Protein AF-A0A0E9VCS9-F1 (afdb_monomer)

Secondary structure (DSSP, 8-state):
-HHHHHHHHHTTTTT-TTGGGG-SS--GGGTPPTTHHHHHHHHHHHHHHHHHT-HHHHHHTT--SSSTT---------

Sequence (78 aa):
MSWIADTYANTIAHSDINAHACVTGKPISQGGIHGRISATGRGVFHGIENFINEASYMSQLGLTPGFADKTFVIQGFR

Structure (mmCIF, N/CA/C/O backbone):
data_AF-A0A0E9VCS9-F1
#
_entry.id   AF-A0A0E9VCS9-F1
#
loop_
_atom_site.group_PDB
_atom_site.id
_atom_site.type_symbol
_atom_site.label_atom_id
_atom_site.label_alt_id
_atom_site.label_comp_id
_atom_site.label_asym_id
_atom_site.label_entity_id
_atom_site.label_seq_id
_atom_site.pdbx_PDB_ins_code
_atom_site.Cartn_x
_atom_site.Cartn_y
_atom_site.Cartn_z
_atom_site.occupancy
_atom_site.B_iso_or_equiv
_atom_site.auth_seq_id
_atom_site.auth_comp_id
_atom_site.auth_asym_id
_atom_site.auth_atom_id
_atom_site.pdbx_PDB_model_num
ATOM 1 N N . MET A 1 1 ? 1.322 -2.144 -13.950 1.00 94.06 1 MET A N 1
ATOM 2 C CA . MET A 1 1 ? 2.774 -1.863 -13.831 1.00 94.06 1 MET A CA 1
ATOM 3 C C . MET A 1 1 ? 3.614 -2.618 -14.852 1.00 94.06 1 MET A C 1
ATOM 5 O O . MET A 1 1 ? 4.608 -2.064 -15.291 1.00 94.06 1 MET A O 1
ATOM 9 N N . SER A 1 2 ? 3.199 -3.821 -15.272 1.00 96.75 2 SER A N 1
ATOM 10 C CA . SER A 1 2 ? 3.857 -4.598 -16.335 1.00 96.75 2 SER A CA 1
ATOM 11 C C . SER A 1 2 ? 4.183 -3.787 -17.599 1.00 96.75 2 SER A C 1
ATOM 13 O O . SER A 1 2 ? 5.349 -3.647 -17.947 1.00 96.75 2 SER A O 1
ATOM 15 N N . TRP A 1 3 ? 3.175 -3.160 -18.213 1.00 97.62 3 TRP A N 1
ATOM 16 C CA . TRP A 1 3 ? 3.356 -2.392 -19.451 1.00 97.62 3 TRP A CA 1
ATOM 17 C C . TRP A 1 3 ? 4.314 -1.210 -19.328 1.00 97.62 3 TRP A C 1
ATOM 19 O O . TRP A 1 3 ? 5.015 -0.898 -20.282 1.00 97.62 3 TRP A O 1
ATOM 29 N N . ILE A 1 4 ? 4.371 -0.569 -18.158 1.00 97.75 4 ILE A N 1
ATOM 30 C CA . ILE A 1 4 ? 5.289 0.552 -17.920 1.00 97.75 4 ILE A CA 1
ATOM 31 C C . ILE A 1 4 ? 6.733 0.044 -17.955 1.00 97.75 4 ILE A C 1
ATOM 33 O O . ILE A 1 4 ? 7.567 0.620 -18.648 1.00 97.75 4 ILE A O 1
ATOM 37 N N . ALA A 1 5 ? 7.009 -1.057 -17.246 1.00 97.44 5 ALA A N 1
ATOM 38 C CA . ALA A 1 5 ? 8.335 -1.665 -17.217 1.00 97.44 5 ALA A CA 1
ATOM 39 C C . ALA A 1 5 ? 8.762 -2.160 -18.605 1.00 97.44 5 ALA A C 1
ATOM 41 O O . ALA A 1 5 ? 9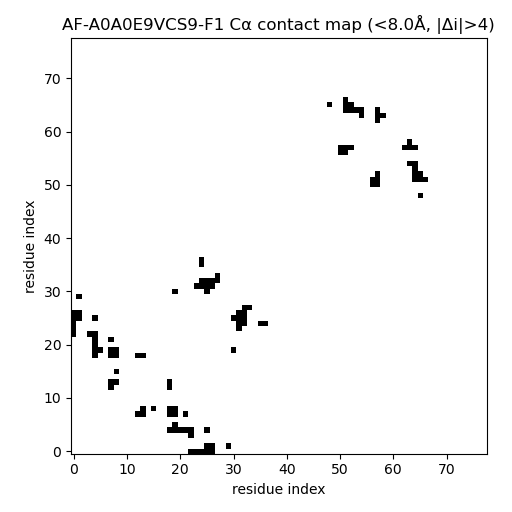.888 -1.911 -19.019 1.00 97.44 5 ALA A O 1
ATOM 42 N N . ASP A 1 6 ? 7.851 -2.828 -19.315 1.00 97.56 6 ASP A N 1
ATOM 43 C CA . ASP A 1 6 ? 8.102 -3.380 -20.645 1.00 97.56 6 ASP A CA 1
ATOM 44 C C . ASP A 1 6 ? 8.360 -2.282 -21.686 1.00 97.56 6 ASP A C 1
ATOM 46 O O . ASP A 1 6 ? 9.369 -2.309 -22.384 1.00 97.56 6 ASP A O 1
ATOM 50 N N . THR A 1 7 ? 7.512 -1.250 -21.732 1.00 98.12 7 THR A N 1
ATOM 51 C CA . THR A 1 7 ? 7.680 -0.139 -22.682 1.00 98.12 7 THR A CA 1
ATOM 52 C C . THR A 1 7 ? 8.993 0.597 -22.435 1.00 98.12 7 THR A C 1
ATOM 54 O O . THR A 1 7 ? 9.723 0.883 -23.380 1.00 98.12 7 THR A O 1
ATOM 57 N N . TYR A 1 8 ? 9.322 0.892 -21.174 1.00 97.62 8 TYR A N 1
ATOM 58 C CA . TYR A 1 8 ? 10.547 1.611 -20.826 1.00 97.62 8 TYR A CA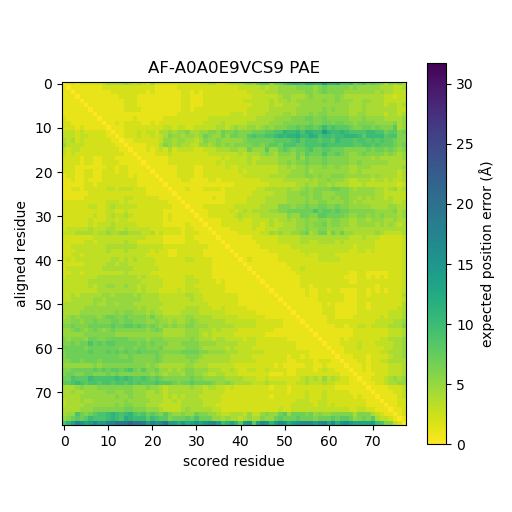 1
ATOM 59 C C . TYR A 1 8 ? 11.807 0.813 -21.180 1.00 97.62 8 TYR A C 1
ATOM 61 O O . TYR A 1 8 ? 12.714 1.352 -21.819 1.00 97.62 8 TYR A O 1
ATOM 69 N N . ALA A 1 9 ? 11.834 -0.473 -20.815 1.00 97.50 9 ALA A N 1
ATOM 70 C CA . ALA A 1 9 ? 12.969 -1.349 -21.074 1.00 97.50 9 ALA A CA 1
ATOM 71 C C . ALA A 1 9 ? 13.186 -1.608 -22.568 1.00 97.50 9 ALA A C 1
ATOM 73 O O . ALA A 1 9 ? 14.326 -1.679 -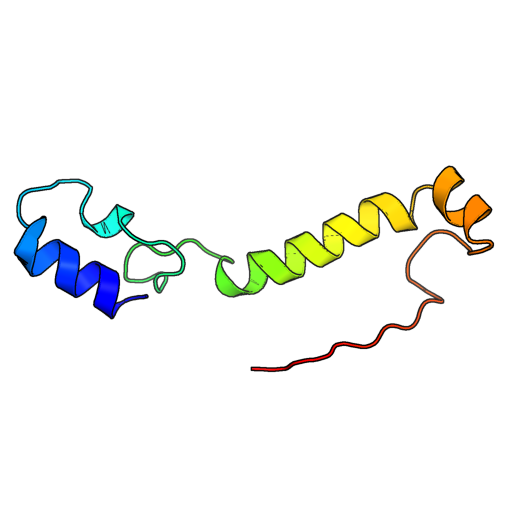22.999 1.00 97.50 9 ALA A O 1
ATOM 74 N N . ASN A 1 10 ? 12.129 -1.683 -23.379 1.00 97.25 10 ASN A N 1
ATOM 75 C CA . ASN A 1 10 ? 12.266 -1.957 -24.814 1.00 97.25 10 ASN A CA 1
ATOM 76 C C . ASN A 1 10 ? 12.471 -0.707 -25.686 1.00 97.25 10 ASN A C 1
ATOM 78 O O . ASN A 1 10 ? 12.648 -0.836 -26.895 1.00 97.25 10 ASN A O 1
ATOM 82 N N . THR A 1 11 ? 12.428 0.501 -25.117 1.00 96.94 11 THR A N 1
ATOM 83 C CA . THR A 1 11 ? 12.567 1.749 -25.887 1.00 96.94 11 THR A CA 1
ATOM 84 C C . THR A 1 11 ? 13.752 2.580 -25.401 1.00 96.94 11 THR A C 1
ATOM 86 O O . THR A 1 11 ? 14.874 2.433 -25.885 1.00 96.94 11 THR A O 1
ATOM 89 N N . ILE A 1 12 ? 13.510 3.456 -24.428 1.00 96.62 12 ILE A N 1
ATOM 90 C CA . ILE A 1 12 ? 14.459 4.464 -23.953 1.00 96.62 12 ILE A CA 1
ATOM 91 C C . ILE A 1 12 ? 15.644 3.801 -23.248 1.00 96.62 12 ILE A C 1
ATOM 93 O O . ILE A 1 12 ? 16.782 4.212 -23.451 1.00 96.62 12 ILE A O 1
ATOM 97 N N . ALA A 1 13 ? 15.386 2.766 -22.447 1.00 94.69 13 ALA A N 1
ATOM 98 C CA . ALA A 1 13 ? 16.373 2.157 -21.562 1.00 94.69 13 ALA A CA 1
ATOM 99 C C . ALA A 1 13 ? 16.843 0.770 -22.033 1.00 94.69 13 ALA A C 1
ATOM 101 O O . ALA A 1 13 ? 17.235 -0.055 -21.215 1.00 94.69 13 ALA A O 1
ATOM 102 N N . HIS A 1 14 ? 16.829 0.506 -23.344 1.00 94.81 14 HIS A N 1
ATOM 103 C CA . HIS A 1 14 ? 17.182 -0.806 -23.912 1.00 94.81 14 HIS A CA 1
ATOM 104 C C . HIS A 1 14 ? 18.609 -1.277 -23.602 1.00 94.81 14 HIS A C 1
ATOM 106 O O . HIS A 1 14 ? 18.881 -2.474 -23.634 1.00 94.81 14 HIS A O 1
ATOM 112 N N . SER A 1 15 ? 19.521 -0.355 -23.291 1.00 97.31 15 SER A N 1
ATOM 113 C CA . SER A 1 15 ? 20.899 -0.655 -22.891 1.00 97.31 15 SER A CA 1
ATOM 114 C C . SER A 1 15 ? 21.148 -0.524 -21.383 1.00 97.31 15 SER A C 1
ATOM 116 O O . SER A 1 15 ? 22.282 -0.702 -20.941 1.00 97.31 15 SER A O 1
ATOM 118 N N . ASP A 1 16 ? 20.136 -0.169 -20.588 1.00 97.06 16 ASP A N 1
ATOM 119 C CA . ASP A 1 16 ? 20.275 -0.004 -19.141 1.00 97.06 16 ASP A CA 1
ATOM 120 C C . ASP A 1 16 ? 20.089 -1.349 -18.428 1.00 97.06 16 ASP A C 1
ATOM 122 O O . ASP A 1 16 ? 19.025 -1.969 -18.480 1.00 97.06 16 ASP A O 1
ATOM 126 N N . ILE A 1 17 ? 21.117 -1.780 -17.695 1.00 97.19 17 ILE A N 1
ATOM 127 C CA . ILE A 1 17 ? 21.087 -3.003 -16.882 1.00 97.19 17 ILE A CA 1
ATOM 128 C C . ILE A 1 17 ? 19.967 -2.987 -15.827 1.00 97.19 17 ILE A C 1
ATOM 130 O O . ILE A 1 17 ? 19.450 -4.037 -15.447 1.00 97.19 17 ILE A O 1
ATOM 134 N N . ASN A 1 18 ? 19.560 -1.800 -15.374 1.00 97.56 18 ASN A N 1
ATOM 135 C CA . ASN A 1 18 ? 18.533 -1.605 -14.360 1.00 97.56 18 ASN A CA 1
ATOM 136 C C . ASN A 1 18 ? 17.185 -1.173 -14.951 1.00 97.56 18 ASN A C 1
ATOM 138 O O . ASN A 1 18 ? 16.315 -0.745 -14.193 1.00 97.56 18 ASN A O 1
ATOM 142 N N . ALA A 1 19 ? 16.959 -1.306 -16.264 1.00 96.88 19 ALA A N 1
ATOM 143 C CA . ALA A 1 19 ? 15.751 -0.803 -16.922 1.00 96.88 19 ALA A CA 1
ATOM 144 C C . ALA A 1 19 ? 14.441 -1.242 -16.237 1.00 96.88 19 ALA A C 1
ATOM 146 O O . ALA A 1 19 ? 13.523 -0.445 -16.047 1.00 96.88 19 ALA A O 1
ATOM 147 N N . HIS A 1 20 ? 14.356 -2.493 -15.771 1.00 96.25 20 HIS A N 1
ATOM 148 C CA . HIS A 1 20 ? 13.169 -3.002 -15.074 1.00 96.25 20 HIS A CA 1
ATOM 149 C C . HIS A 1 20 ? 12.974 -2.447 -13.649 1.00 96.25 20 HIS A C 1
ATOM 151 O O . HIS A 1 20 ? 11.903 -2.635 -13.064 1.00 96.25 20 HIS A O 1
ATOM 157 N N . ALA A 1 21 ? 13.958 -1.758 -13.068 1.00 97.31 21 ALA A N 1
ATOM 158 C CA . ALA A 1 21 ? 13.844 -1.085 -11.774 1.00 97.31 21 ALA A CA 1
ATOM 159 C C . ALA A 1 21 ? 13.118 0.273 -11.857 1.00 97.31 21 ALA A C 1
ATOM 161 O O . ALA A 1 21 ? 12.827 0.861 -10.818 1.00 97.31 21 ALA A O 1
ATOM 162 N N . CYS A 1 22 ? 12.745 0.736 -13.056 1.00 96.94 22 CYS A N 1
ATOM 163 C CA . CYS A 1 22 ? 12.058 2.016 -13.269 1.00 96.94 22 CYS A CA 1
ATOM 164 C C . CYS A 1 22 ? 10.689 2.132 -12.570 1.00 96.94 22 CYS A C 1
ATOM 166 O O . CYS A 1 22 ? 10.201 3.236 -12.337 1.00 96.94 22 CYS A O 1
ATOM 168 N N . VAL A 1 23 ? 10.051 1.003 -12.233 1.00 97.69 23 VAL A N 1
ATOM 169 C CA . VAL A 1 23 ? 8.723 0.969 -11.604 1.00 97.69 23 VAL A CA 1
ATOM 170 C C . VAL A 1 23 ? 8.579 -0.196 -10.617 1.00 97.69 23 VAL A C 1
ATOM 172 O O . VAL A 1 23 ? 9.086 -1.300 -10.833 1.00 97.69 23 VAL A O 1
ATOM 175 N N . THR A 1 24 ? 7.845 0.019 -9.520 1.00 97.75 24 THR A N 1
ATOM 176 C CA . THR A 1 24 ? 7.505 -1.020 -8.526 1.00 97.75 24 THR A CA 1
ATOM 177 C C . THR A 1 24 ? 6.049 -1.480 -8.666 1.00 97.75 24 THR A C 1
ATOM 179 O O . THR A 1 24 ? 5.295 -0.955 -9.477 1.00 97.75 24 THR A O 1
ATOM 182 N N . GLY A 1 25 ? 5.638 -2.521 -7.932 1.00 96.56 25 GLY A N 1
ATOM 183 C CA . GLY A 1 25 ? 4.288 -3.092 -8.085 1.00 96.56 25 GLY A CA 1
ATOM 184 C C . GLY A 1 25 ? 4.101 -3.908 -9.370 1.00 96.56 25 GLY A C 1
ATOM 185 O O . GLY A 1 25 ? 2.975 -4.113 -9.820 1.00 96.56 25 GLY A O 1
ATOM 186 N N . LYS A 1 26 ? 5.204 -4.355 -9.981 1.00 98.19 26 LYS A N 1
ATOM 187 C CA . LYS A 1 26 ? 5.203 -5.296 -11.107 1.00 98.19 26 LYS A CA 1
ATOM 188 C C . LYS A 1 26 ? 4.666 -6.670 -10.667 1.00 98.19 26 LYS A C 1
ATOM 190 O O . LYS A 1 26 ? 4.774 -6.999 -9.482 1.00 98.19 26 LYS A O 1
ATOM 195 N N . PRO A 1 27 ? 4.124 -7.486 -11.589 1.00 96.94 27 PRO A N 1
ATOM 196 C CA . PRO A 1 27 ? 3.906 -8.908 -11.333 1.00 96.94 27 PRO A CA 1
ATOM 197 C C . PRO A 1 27 ? 5.201 -9.592 -10.881 1.00 96.94 27 PRO A C 1
ATOM 199 O O . PRO A 1 27 ? 6.285 -9.200 -11.314 1.00 96.94 27 PRO A O 1
ATOM 202 N N . ILE A 1 28 ? 5.097 -10.630 -10.047 1.00 96.81 28 ILE A N 1
ATOM 203 C CA . ILE A 1 28 ? 6.266 -11.379 -9.544 1.00 96.81 28 ILE A CA 1
ATOM 204 C C . ILE A 1 28 ? 7.116 -11.906 -10.710 1.00 96.81 28 ILE A C 1
ATOM 206 O O . ILE A 1 28 ? 8.332 -11.744 -10.706 1.00 96.81 28 ILE A O 1
ATOM 210 N N . SER A 1 29 ? 6.471 -12.429 -11.758 1.00 96.38 29 SER A N 1
ATOM 211 C CA . SER A 1 29 ? 7.131 -12.925 -12.974 1.00 96.38 29 SER A CA 1
ATOM 212 C C . SER A 1 29 ? 7.926 -11.869 -13.754 1.00 96.38 29 SER A C 1
ATOM 214 O O . SER A 1 29 ? 8.694 -12.229 -14.636 1.00 96.38 29 SER A O 1
ATOM 216 N N . GLN A 1 30 ? 7.768 -10.579 -13.444 1.00 94.44 30 GLN A N 1
ATOM 217 C CA . GLN A 1 30 ? 8.445 -9.462 -14.112 1.00 94.44 30 GLN A CA 1
ATOM 218 C C . GLN A 1 30 ? 9.318 -8.643 -13.147 1.00 94.44 30 GLN A C 1
ATOM 220 O O . GLN A 1 30 ? 9.427 -7.423 -13.266 1.00 94.44 30 GLN A O 1
ATOM 225 N N . GLY A 1 31 ? 9.897 -9.286 -12.130 1.00 94.75 31 GLY A N 1
ATOM 226 C CA . GLY A 1 31 ? 10.741 -8.614 -11.134 1.00 94.75 31 GLY A CA 1
ATOM 227 C C . GLY A 1 31 ? 9.946 -7.835 -10.080 1.00 94.75 31 GLY A C 1
ATOM 228 O O . GLY A 1 31 ? 10.435 -6.855 -9.514 1.00 94.75 31 GLY A O 1
ATOM 229 N N . GLY A 1 32 ? 8.685 -8.208 -9.856 1.00 96.31 32 GLY A N 1
ATOM 230 C CA . GLY A 1 32 ? 7.907 -7.776 -8.700 1.00 96.31 32 GLY A CA 1
ATOM 231 C C . GLY A 1 32 ? 8.328 -8.509 -7.427 1.00 96.31 32 GLY A C 1
ATOM 232 O O . GLY A 1 32 ? 8.760 -9.656 -7.476 1.00 96.31 32 GLY A O 1
ATOM 233 N N . ILE A 1 33 ? 8.161 -7.862 -6.274 1.00 97.38 33 ILE A N 1
ATOM 234 C CA . ILE A 1 33 ? 8.465 -8.462 -4.970 1.00 97.38 33 ILE A CA 1
ATOM 235 C C . ILE A 1 33 ? 7.211 -9.067 -4.330 1.00 97.38 33 ILE A C 1
ATOM 237 O O . ILE A 1 33 ? 6.102 -8.532 -4.465 1.00 97.38 33 ILE A O 1
ATOM 241 N N . HIS A 1 34 ? 7.389 -10.182 -3.617 1.00 96.38 34 HIS A N 1
ATOM 242 C CA . HIS A 1 34 ? 6.313 -10.842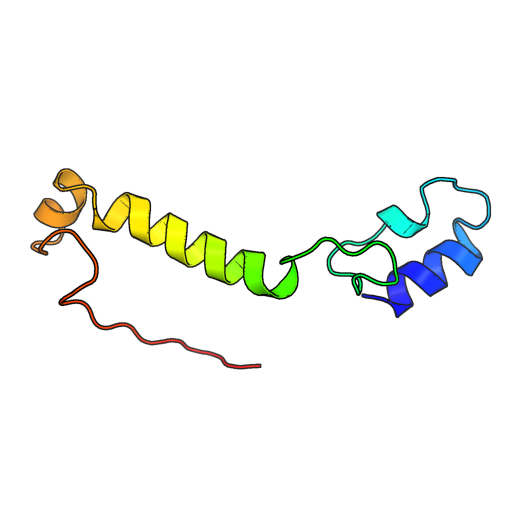 -2.884 1.00 96.38 34 HIS A CA 1
ATOM 243 C C . HIS A 1 34 ? 5.618 -9.876 -1.914 1.00 96.38 34 HIS A C 1
ATOM 245 O O . HIS A 1 34 ? 6.242 -9.023 -1.286 1.00 96.38 34 HIS A O 1
ATOM 251 N N . GLY A 1 35 ? 4.295 -10.003 -1.798 1.00 95.62 35 GLY A N 1
ATOM 252 C CA . GLY A 1 35 ? 3.507 -9.229 -0.843 1.00 95.62 35 GLY A CA 1
ATOM 253 C C . GLY A 1 35 ? 3.325 -7.750 -1.190 1.00 95.62 35 GLY A C 1
ATOM 254 O O . GLY A 1 35 ? 2.639 -7.066 -0.436 1.00 95.62 35 GLY A O 1
ATOM 255 N N . ARG A 1 36 ? 3.856 -7.239 -2.316 1.00 97.00 36 ARG A N 1
ATOM 256 C CA . ARG A 1 36 ? 3.751 -5.810 -2.674 1.00 97.00 36 ARG A CA 1
ATOM 257 C C . ARG A 1 36 ? 2.312 -5.312 -2.812 1.00 97.00 36 ARG A C 1
ATOM 259 O O . ARG A 1 36 ? 2.055 -4.165 -2.452 1.00 97.00 36 ARG A O 1
ATOM 266 N N . ILE A 1 37 ? 1.404 -6.157 -3.308 1.00 95.38 37 ILE A N 1
ATOM 267 C CA . ILE A 1 37 ? -0.027 -5.837 -3.456 1.00 95.38 37 ILE A CA 1
ATOM 268 C C . ILE A 1 37 ? -0.654 -5.567 -2.081 1.00 95.38 37 ILE A C 1
ATOM 270 O O . ILE A 1 37 ? -1.286 -4.539 -1.879 1.00 95.38 37 ILE A O 1
ATOM 274 N N . SER A 1 38 ? -0.413 -6.448 -1.107 1.00 96.56 38 SER A N 1
ATOM 275 C CA . SER A 1 38 ? -0.955 -6.326 0.252 1.00 96.56 38 SER A CA 1
ATOM 276 C C . SER A 1 38 ? -0.087 -5.493 1.201 1.00 96.56 38 SER A C 1
ATOM 278 O O . SER A 1 38 ? -0.497 -5.243 2.330 1.00 96.56 38 SER A O 1
ATOM 280 N N . ALA A 1 39 ? 1.094 -5.037 0.768 1.00 97.38 39 ALA A N 1
ATOM 281 C CA . ALA A 1 39 ? 2.061 -4.333 1.610 1.00 97.38 39 ALA A CA 1
ATOM 282 C C . ALA A 1 39 ? 1.480 -3.067 2.249 1.00 97.38 39 ALA A C 1
ATOM 284 O O . ALA A 1 39 ? 1.686 -2.843 3.436 1.00 97.38 39 ALA A O 1
ATOM 285 N N . THR A 1 40 ? 0.716 -2.275 1.492 1.00 97.31 40 THR A N 1
ATOM 286 C CA . THR A 1 40 ? 0.101 -1.049 2.019 1.00 97.31 40 THR A CA 1
ATOM 287 C C . THR A 1 40 ? -0.918 -1.364 3.114 1.00 97.31 40 THR A C 1
ATOM 289 O O . THR A 1 40 ? -0.846 -0.774 4.185 1.00 97.31 40 THR A O 1
ATOM 292 N N . GLY A 1 41 ? -1.809 -2.341 2.899 1.00 97.56 41 GLY A N 1
ATOM 293 C CA . GLY A 1 41 ? -2.776 -2.764 3.920 1.00 97.56 41 GLY A CA 1
ATOM 294 C C . GLY A 1 41 ? -2.106 -3.344 5.169 1.00 97.56 41 GLY A C 1
ATOM 295 O O . GLY A 1 41 ? -2.494 -3.020 6.286 1.00 97.56 41 GLY A O 1
ATOM 296 N N . ARG A 1 42 ? -1.035 -4.130 4.993 1.00 97.88 42 ARG A N 1
ATOM 297 C CA . ARG A 1 42 ? -0.220 -4.639 6.109 1.00 97.88 42 ARG A CA 1
ATOM 298 C C . ARG A 1 42 ? 0.447 -3.512 6.899 1.00 97.88 42 ARG A C 1
ATOM 300 O O . ARG A 1 42 ? 0.478 -3.559 8.121 1.00 97.88 42 ARG A O 1
ATOM 307 N N . GLY A 1 43 ? 0.954 -2.492 6.208 1.00 98.38 43 GLY A N 1
ATOM 308 C CA . GLY A 1 43 ? 1.531 -1.305 6.836 1.00 98.38 43 GLY A CA 1
ATOM 309 C C . GLY A 1 43 ? 0.502 -0.504 7.633 1.00 98.38 43 GLY A C 1
ATOM 310 O O . GLY A 1 43 ? 0.802 -0.089 8.745 1.00 98.38 43 GLY A O 1
ATOM 311 N N . VAL A 1 44 ? -0.722 -0.346 7.112 1.00 98.31 44 VAL A N 1
ATOM 312 C CA . VAL A 1 44 ? -1.836 0.273 7.855 1.00 98.31 44 VAL A CA 1
ATOM 313 C C . VAL A 1 44 ? -2.141 -0.518 9.125 1.00 98.31 44 VAL A C 1
ATOM 315 O O . VAL A 1 44 ? -2.238 0.079 10.193 1.00 98.31 44 VAL A O 1
ATOM 318 N N . PHE A 1 45 ? -2.228 -1.848 9.031 1.00 98.19 45 PHE A N 1
ATOM 319 C CA . PHE A 1 45 ? -2.432 -2.708 10.196 1.00 98.19 45 PHE A CA 1
ATOM 320 C C . PHE A 1 45 ? -1.346 -2.500 11.259 1.00 98.19 45 PHE A C 1
ATOM 322 O O . PHE A 1 45 ? -1.684 -2.174 12.391 1.00 98.19 45 PHE A O 1
ATOM 329 N N . HIS A 1 46 ? -0.063 -2.602 10.896 1.00 98.38 46 HIS A N 1
ATOM 330 C CA . HIS A 1 46 ? 1.033 -2.407 11.853 1.00 98.38 46 HIS A CA 1
ATOM 331 C C . HIS A 1 46 ? 1.098 -0.979 12.403 1.00 98.38 46 HIS A C 1
ATOM 333 O O . HIS A 1 46 ? 1.420 -0.771 13.569 1.00 98.38 46 HIS A O 1
ATOM 339 N N . GLY A 1 47 ? 0.771 0.018 11.579 1.00 98.38 47 GLY A N 1
ATOM 340 C CA . GLY A 1 47 ? 0.649 1.400 12.026 1.00 98.38 47 GLY A CA 1
ATOM 341 C C . GLY A 1 47 ? -0.381 1.523 13.144 1.00 98.38 47 GLY A C 1
ATOM 342 O O . GLY A 1 47 ? -0.067 2.055 14.201 1.00 98.38 47 GLY A O 1
ATOM 343 N N . ILE A 1 48 ? -1.580 0.971 12.948 1.00 98.31 48 ILE A N 1
ATOM 344 C CA . ILE A 1 48 ? -2.624 0.972 13.977 1.00 98.31 48 ILE A CA 1
ATOM 345 C C . ILE A 1 48 ? -2.191 0.134 15.183 1.00 98.31 48 ILE A C 1
ATOM 347 O O . ILE A 1 48 ? -2.330 0.601 16.304 1.00 98.31 48 ILE A O 1
ATOM 351 N N . GLU A 1 49 ? -1.627 -1.056 14.972 1.00 98.19 49 GLU A N 1
ATOM 352 C CA . GLU A 1 49 ? -1.167 -1.971 16.025 1.00 98.19 49 GLU A CA 1
ATOM 353 C C . GLU A 1 49 ? -0.200 -1.299 17.007 1.00 98.19 49 GLU A C 1
ATOM 355 O O . GLU A 1 49 ? -0.343 -1.458 18.218 1.00 98.19 49 GLU A O 1
ATOM 360 N N . ASN A 1 50 ? 0.743 -0.502 16.502 1.00 98.25 50 ASN A N 1
ATOM 361 C CA . ASN A 1 50 ? 1.710 0.199 17.345 1.00 98.25 50 ASN A CA 1
ATOM 362 C C . ASN A 1 50 ? 1.051 1.233 18.270 1.00 98.25 50 ASN A C 1
ATOM 364 O O . ASN A 1 50 ? 1.463 1.373 19.416 1.00 98.25 50 ASN A O 1
ATOM 368 N N . PHE A 1 51 ? 0.021 1.945 17.803 1.00 98.06 51 PHE A N 1
ATOM 369 C CA . PHE A 1 51 ? -0.650 2.973 18.608 1.00 98.06 51 PHE A CA 1
ATOM 370 C C . PHE A 1 51 ? -1.795 2.416 19.454 1.00 98.06 51 PHE A C 1
ATOM 372 O O . PHE A 1 51 ? -1.996 2.853 20.582 1.00 98.06 51 PHE A O 1
ATOM 379 N N . ILE A 1 52 ? -2.536 1.435 18.940 1.00 97.88 52 ILE A N 1
ATOM 380 C CA . ILE A 1 52 ? -3.690 0.852 19.629 1.00 97.88 52 ILE A CA 1
ATOM 381 C C . ILE A 1 52 ? -3.275 -0.000 20.830 1.00 97.88 52 ILE A C 1
ATOM 383 O O . ILE A 1 52 ? -4.080 -0.228 21.727 1.00 97.88 52 ILE A O 1
ATOM 387 N N . ASN A 1 53 ? -2.031 -0.481 20.855 1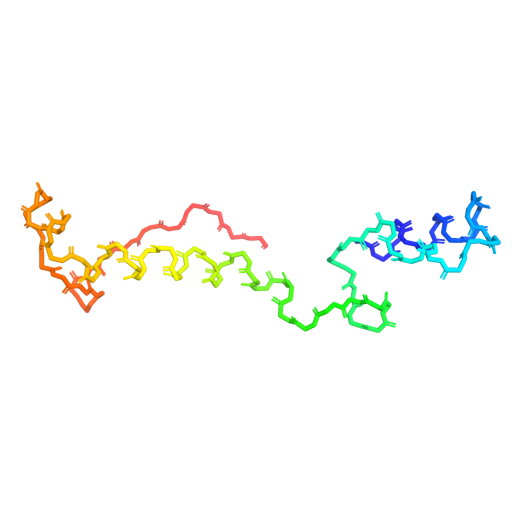.00 97.88 53 ASN A N 1
ATOM 388 C CA . ASN A 1 53 ? -1.465 -1.210 21.989 1.00 97.88 53 ASN A CA 1
ATOM 389 C C . ASN A 1 53 ? -0.715 -0.297 22.973 1.00 97.88 53 ASN A C 1
ATOM 391 O O . ASN A 1 53 ? -0.340 -0.750 24.053 1.00 97.88 53 ASN A O 1
ATOM 395 N N . GLU A 1 54 ? -0.518 0.979 22.641 1.00 97.88 54 GLU A N 1
ATOM 396 C CA . GLU A 1 54 ? 0.172 1.936 23.501 1.00 97.88 54 GLU A CA 1
ATOM 397 C C . GLU A 1 54 ? -0.818 2.562 24.495 1.00 97.88 54 GLU A C 1
ATOM 399 O O . GLU A 1 54 ? -1.668 3.393 24.153 1.00 97.88 54 GLU A O 1
ATOM 404 N N . ALA A 1 55 ? -0.715 2.146 25.760 1.00 96.94 55 ALA A N 1
ATOM 405 C CA . ALA A 1 55 ? -1.670 2.499 26.808 1.00 96.94 55 ALA A CA 1
ATOM 406 C C . ALA A 1 55 ? -1.768 4.013 27.052 1.00 96.94 55 ALA A C 1
ATOM 408 O O . ALA A 1 55 ? -2.844 4.502 27.403 1.00 96.94 55 ALA A O 1
ATOM 409 N N . SER A 1 56 ? -0.681 4.765 26.842 1.00 97.75 56 SER A N 1
ATOM 410 C CA . SER A 1 56 ? -0.672 6.222 27.014 1.00 97.75 56 SER A CA 1
ATOM 411 C C . SER A 1 56 ? -1.587 6.941 26.016 1.00 97.75 56 SER A C 1
ATOM 413 O O . SER A 1 56 ? -2.355 7.817 26.418 1.00 97.75 56 SER A O 1
ATOM 415 N N . TYR A 1 57 ? -1.578 6.539 24.742 1.00 98.06 57 TYR A N 1
ATOM 416 C CA . TYR A 1 57 ? -2.477 7.085 23.721 1.00 98.06 57 TYR A CA 1
ATOM 417 C C . TYR A 1 57 ? -3.911 6.590 23.904 1.00 98.06 57 TYR A C 1
ATOM 419 O O . TYR A 1 57 ? -4.854 7.376 23.821 1.00 98.06 57 TYR A O 1
ATOM 427 N N . MET A 1 58 ? 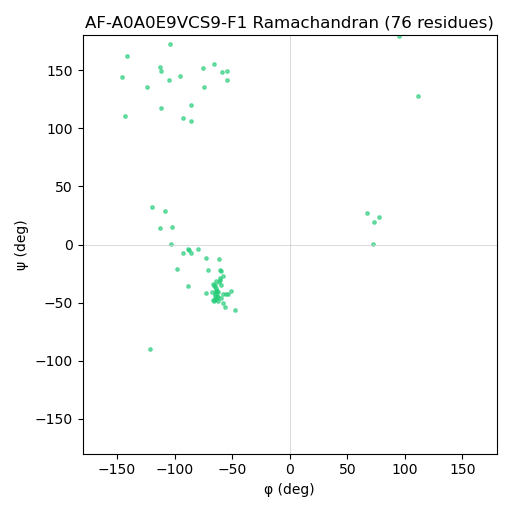-4.090 5.309 24.219 1.00 97.81 58 MET A N 1
ATOM 428 C CA . MET A 1 58 ? -5.425 4.734 24.402 1.00 97.81 58 MET A CA 1
ATOM 429 C C . MET A 1 58 ? -6.154 5.330 25.609 1.00 97.81 58 MET A C 1
ATOM 431 O O . MET A 1 58 ? -7.347 5.619 25.521 1.00 97.81 58 MET A O 1
ATOM 435 N N . SER A 1 59 ? -5.429 5.637 26.688 1.00 97.19 59 SER A N 1
ATOM 436 C CA . SER A 1 59 ? -5.986 6.335 27.853 1.00 97.19 59 SER A CA 1
ATOM 437 C C . SER A 1 59 ? -6.450 7.755 27.517 1.00 97.19 59 SER A C 1
ATOM 439 O O . SER A 1 59 ? -7.508 8.167 27.983 1.00 97.19 59 SER A O 1
ATOM 441 N N . GLN A 1 60 ? -5.714 8.493 26.674 1.00 97.94 60 GLN A N 1
ATOM 442 C CA . GLN A 1 60 ? -6.130 9.829 26.213 1.00 97.94 60 GLN A CA 1
ATOM 443 C C . GLN A 1 60 ? -7.420 9.781 25.384 1.00 97.94 60 GLN A C 1
ATOM 445 O O . GLN A 1 60 ? -8.216 10.715 25.425 1.00 97.94 60 GLN A O 1
ATOM 450 N N . LEU A 1 61 ? -7.634 8.685 24.653 1.00 97.00 61 LEU A N 1
ATOM 451 C CA . LEU A 1 61 ? -8.843 8.440 23.867 1.00 97.00 61 LEU A CA 1
ATOM 452 C C . LEU A 1 61 ? -9.982 7.809 24.686 1.00 97.00 61 LEU A C 1
ATOM 454 O O . LEU A 1 61 ? -11.087 7.665 24.169 1.00 97.00 61 LEU A O 1
ATOM 458 N N . GLY A 1 62 ? -9.732 7.423 25.944 1.00 96.88 62 GLY A N 1
ATOM 459 C CA . GLY A 1 62 ? -10.701 6.717 26.786 1.00 96.88 62 GLY A CA 1
ATOM 460 C C . GLY A 1 62 ? -11.028 5.304 26.291 1.00 96.88 62 GLY A C 1
ATOM 461 O O . GLY A 1 62 ? -12.127 4.808 26.527 1.00 96.88 62 GLY A O 1
ATOM 462 N N . LEU A 1 63 ? -10.097 4.668 25.576 1.00 97.25 63 LEU A N 1
ATOM 463 C CA . LEU A 1 63 ? -10.266 3.345 24.984 1.00 97.25 63 LEU A CA 1
ATOM 464 C C . LEU A 1 63 ? -9.347 2.316 25.652 1.00 97.25 63 LEU A C 1
ATOM 466 O O . LEU A 1 63 ? -8.269 2.622 26.154 1.00 97.25 63 LEU A O 1
ATOM 470 N N . THR A 1 64 ? -9.770 1.060 25.619 1.00 97.31 64 THR A N 1
ATOM 471 C CA . THR A 1 64 ? -8.988 -0.118 26.023 1.00 97.31 64 THR A CA 1
ATOM 472 C C . THR A 1 64 ? -7.932 -0.456 24.962 1.00 97.31 64 THR A C 1
ATOM 474 O O . THR A 1 64 ? -8.267 -0.464 23.773 1.00 97.31 64 THR A O 1
ATOM 477 N N . PRO A 1 65 ? -6.675 -0.753 25.337 1.00 97.81 65 PRO A N 1
ATOM 478 C CA . PRO A 1 65 ? -5.668 -1.202 24.380 1.00 97.81 65 PRO A CA 1
ATOM 479 C C . PRO A 1 65 ? -6.057 -2.490 23.639 1.00 97.81 65 PRO A C 1
ATOM 481 O O . PRO A 1 65 ? -6.710 -3.371 24.201 1.00 97.81 65 PRO A O 1
ATOM 484 N N . GLY A 1 66 ? -5.601 -2.611 22.392 1.00 96.88 66 GLY A N 1
ATOM 485 C CA . GLY A 1 66 ? -5.813 -3.779 21.536 1.00 96.88 66 GLY A CA 1
ATOM 486 C C . GLY A 1 66 ? -7.017 -3.687 20.591 1.00 96.88 66 GLY A C 1
ATOM 487 O O . GLY A 1 66 ? -7.744 -2.696 20.539 1.00 96.88 66 GLY A O 1
ATOM 488 N N . PHE A 1 67 ? -7.201 -4.747 19.795 1.00 97.88 67 PHE A N 1
ATOM 489 C CA . PHE A 1 67 ? -8.174 -4.793 18.692 1.00 97.88 67 PHE A CA 1
ATOM 490 C C . PHE A 1 67 ? -9.505 -5.483 19.020 1.00 97.88 67 PHE A C 1
ATOM 492 O O . PHE A 1 67 ? -10.476 -5.281 18.296 1.00 97.88 67 PHE A O 1
ATOM 499 N N . ALA A 1 68 ? -9.550 -6.333 20.050 1.00 96.00 68 ALA A N 1
ATOM 500 C CA . ALA A 1 68 ? -10.606 -7.339 20.221 1.00 96.00 68 ALA A CA 1
ATOM 501 C C . ALA A 1 68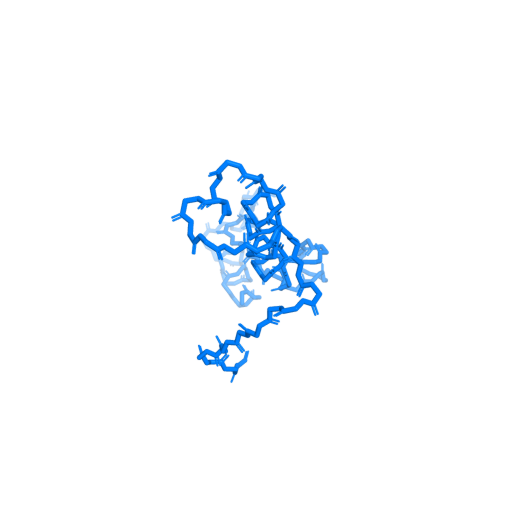 ? -12.031 -6.765 20.343 1.00 96.00 68 ALA A C 1
ATOM 503 O O . ALA A 1 68 ? -12.995 -7.420 19.960 1.00 96.00 68 ALA A O 1
ATOM 504 N N . ASP A 1 69 ? -12.161 -5.547 20.857 1.00 95.88 69 ASP A N 1
ATOM 505 C CA . ASP A 1 69 ? -13.422 -4.860 21.134 1.00 95.88 69 ASP A CA 1
ATOM 506 C C . ASP A 1 69 ?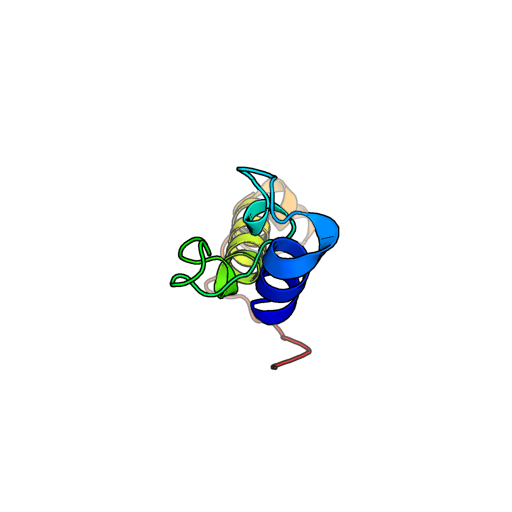 -13.656 -3.640 20.224 1.00 95.88 69 ASP A C 1
ATOM 508 O O . ASP A 1 69 ? -14.519 -2.804 20.498 1.00 95.88 69 ASP A O 1
ATOM 512 N N . LYS A 1 70 ? -12.884 -3.512 19.138 1.00 97.81 70 LYS A N 1
ATOM 513 C CA . LYS A 1 70 ? -12.926 -2.357 18.235 1.00 97.81 70 LYS A CA 1
ATOM 514 C C . LYS A 1 70 ? -13.641 -2.691 16.932 1.00 97.81 70 LYS A C 1
ATOM 516 O O . LYS A 1 70 ? -13.455 -3.751 16.341 1.00 97.81 70 LYS A O 1
ATOM 521 N N . THR A 1 71 ? -14.412 -1.729 16.436 1.00 98.25 71 THR A N 1
ATOM 522 C CA . THR A 1 71 ? -15.044 -1.770 15.111 1.00 98.25 71 THR A CA 1
ATOM 523 C C . THR A 1 71 ? -14.412 -0.730 14.194 1.00 98.25 71 THR A C 1
ATOM 525 O O . THR A 1 71 ? -14.013 0.337 14.657 1.00 98.25 71 THR A O 1
ATOM 528 N N . PHE A 1 72 ? -14.364 -0.995 12.891 1.00 97.56 72 PHE A N 1
ATOM 529 C CA . PHE A 1 72 ? -13.828 -0.061 11.899 1.00 97.56 72 PHE A CA 1
ATOM 530 C C . PHE A 1 72 ? -14.652 -0.090 10.608 1.00 97.56 72 PHE A C 1
ATOM 532 O O . PHE A 1 72 ? -15.399 -1.033 10.352 1.00 97.56 72 PHE A O 1
ATOM 539 N N . VAL A 1 73 ? -14.506 0.952 9.790 1.00 98.12 73 VAL A N 1
ATOM 540 C CA . VAL A 1 73 ? -15.174 1.095 8.489 1.00 98.12 73 VAL A CA 1
ATOM 541 C C . VAL A 1 73 ? -14.111 1.313 7.418 1.00 98.12 73 VAL A C 1
ATOM 543 O O . VAL A 1 73 ? -13.193 2.107 7.611 1.00 98.12 73 VAL A O 1
ATOM 546 N N . ILE A 1 74 ? -14.242 0.625 6.282 1.00 97.31 74 ILE A N 1
ATOM 547 C CA . ILE A 1 74 ? -13.356 0.788 5.125 1.00 97.31 74 ILE A CA 1
ATOM 548 C C . ILE A 1 74 ? -14.138 1.430 3.985 1.00 97.31 74 ILE A C 1
ATOM 550 O O . ILE A 1 74 ? -15.085 0.847 3.461 1.00 97.31 74 ILE A O 1
ATOM 554 N N . GLN A 1 75 ? -13.720 2.626 3.576 1.00 97.69 75 GLN A N 1
ATOM 555 C CA . GLN A 1 75 ? -14.236 3.272 2.377 1.00 97.69 75 GLN A CA 1
ATOM 556 C C . GLN A 1 75 ? -13.347 2.923 1.177 1.00 97.69 75 GLN A C 1
ATOM 558 O O . GLN A 1 75 ? -12.236 3.432 1.047 1.00 97.69 75 GLN A O 1
ATOM 563 N N . GLY A 1 76 ? -13.875 2.096 0.272 1.00 93.62 76 GLY A N 1
ATOM 564 C CA . GLY A 1 76 ? -13.221 1.713 -0.980 1.00 93.62 76 GLY A CA 1
ATOM 565 C C . GLY A 1 76 ? -12.804 0.242 -1.015 1.00 93.62 76 GLY A C 1
ATOM 566 O O . GLY A 1 76 ? -12.112 -0.245 -0.128 1.00 93.62 76 GLY A O 1
ATOM 567 N N . PHE A 1 77 ? -13.221 -0.458 -2.071 1.00 90.06 77 PHE A N 1
ATOM 568 C CA . PHE A 1 77 ? -12.827 -1.833 -2.372 1.00 90.06 77 PHE A CA 1
ATOM 569 C C . PHE A 1 77 ? -12.695 -1.962 -3.892 1.00 90.06 77 PHE A C 1
ATOM 571 O O . PHE A 1 77 ? -13.686 -1.823 -4.613 1.00 90.06 77 PHE A O 1
ATOM 578 N N . ARG A 1 78 ? -11.464 -2.115 -4.381 1.00 54.44 78 ARG A 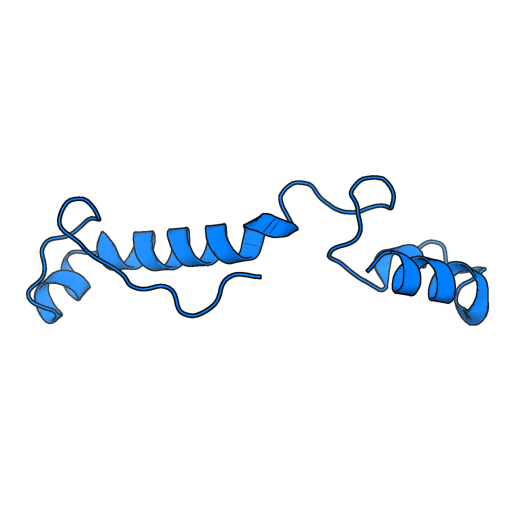N 1
ATOM 579 C CA . ARG A 1 78 ? -11.129 -2.243 -5.802 1.00 54.44 78 ARG A CA 1
ATOM 580 C C . ARG A 1 78 ? -9.929 -3.148 -5.999 1.00 54.44 78 ARG A C 1
ATOM 582 O O . ARG A 1 78 ? -9.052 -3.143 -5.107 1.00 54.44 78 ARG A O 1
#

Radius of gyration: 19.97 Å; Cα contacts (8 Å, |Δi|>4): 58; chains: 1; bounding box: 36×23×54 Å

Mean predicted aligned error: 3.49 Å

Nearest PDB structures (foldseek):
  8w4j-assembly1_B  TM=8.524E-01  e=1.176E-06  Homo sapiens
  1hwy-assembly1_A  TM=9.887E-01  e=6.596E-06  Bos taurus
  1nqt-assembly1_A  TM=8.735E-01  e=1.533E-06  Bos taurus

Solvent-accessible surface area (backbone atoms only — not comparable to full-atom values): 4884 Å² total; per-residue (Å²): 85,55,69,60,30,50,55,41,26,73,56,87,30,60,86,45,94,61,28,62,71,80,52,75,75,25,52,61,95,66,81,19,63,88,61,54,86,54,41,62,63,53,48,52,51,53,55,47,52,62,49,40,56,33,57,74,59,19,55,76,70,74,45,77,61,53,64,93,90,63,84,87,84,82,88,82,88,133

InterPro domains:
  IPR006095 Glutamate/phenylalanine/leucine/valine/L-tryptophan dehydrogenase [PR00082] (22-44)
  IPR006095 Glutamate/phenylalanine/leucine/valine/L-tryptophan dehydrogenase [PR00082] (72-78)
  IPR036291 NAD(P)-binding domain superfamily [SSF51735] (34-77)
  IPR046346 Aminoacid dehydrogenase-like, N-terminal domain superfamily [SSF53223] (1-33)

Organism: Anguilla anguilla (NCBI:txid7936)

Foldseek 3Di:
DQVVLVVQCVPVVVPPPCSSVPDEPDDVVSVHDPCPVVVVVVVVVVVCLVQLQDVVNCVVVVHDRDDPPDDDDDDDDD

pLDDT: mean 96.5, std 4.97, range [54.44, 98.38]